Protein AF-A0A6B1H3T2-F1 (afdb_monomer_lite)

Secondary structure (DSSP, 8-state):
---PPP--------------------B-HHHHHHHHHHTT-EEEEEETTEEEEEETTEEEEEEESSSSSB-HHHHHHHHHHHT--HHHHHHHHH-

Radius of gyration: 22.53 Å; chains: 1; bounding box: 22×83×28 Å

pLDDT: mean 78.79, std 14.05, range [45.22, 90.69]

Foldseek 3Di:
DDDDDDPPDDDPPPPPPPPPPPDDDWDALVLLVQLVVVVVWDFPDDDVQWTWTDHVPFDIQIGGNVDRTDDPVSVVVVCVRSVHDPVSSVVSSVD

Sequence (95 aa):
MPRTAPHEKTRFPCRSTWSPMPRLSPVSPRKLVRAFEKLGFRESGQVGSHLKLSKPGCRPIIIPTNKKEVEVGIMLANCKTAGISRARLIELLRD

Structure (mmCIF, N/CA/C/O backbone):
data_AF-A0A6B1H3T2-F1
#
_entry.id   AF-A0A6B1H3T2-F1
#
loop_
_atom_site.group_PDB
_atom_site.id
_atom_site.type_symbol
_atom_site.label_atom_id
_atom_site.label_alt_id
_atom_site.label_comp_id
_atom_site.label_asym_id
_atom_site.label_entity_id
_atom_site.label_seq_id
_atom_site.pdbx_PDB_ins_code
_atom_site.Cartn_x
_atom_site.Cartn_y
_atom_site.Cartn_z
_atom_site.occupancy
_atom_site.B_iso_or_equiv
_atom_site.auth_seq_id
_atom_site.auth_comp_id
_atom_site.auth_asym_id
_atom_site.auth_atom_id
_atom_site.pdbx_PDB_model_num
ATOM 1 N N . MET A 1 1 ? -2.327 -71.412 -12.591 1.00 52.56 1 MET A N 1
ATOM 2 C CA . MET A 1 1 ? -2.814 -70.191 -13.267 1.00 52.56 1 MET A CA 1
ATOM 3 C C . MET A 1 1 ? -3.309 -69.196 -12.229 1.00 52.56 1 MET A C 1
ATOM 5 O O . MET A 1 1 ? -4.299 -69.483 -11.573 1.00 52.56 1 MET A O 1
ATOM 9 N N . PRO A 1 2 ? -2.626 -68.055 -12.078 1.00 48.16 2 PRO A N 1
ATOM 10 C CA . PRO A 1 2 ? -3.308 -66.796 -11.796 1.00 48.16 2 PRO A CA 1
ATOM 11 C C . PRO A 1 2 ? -2.813 -65.721 -12.776 1.00 48.16 2 PRO A C 1
ATOM 13 O O . PRO A 1 2 ? -1.628 -65.397 -12.814 1.00 48.16 2 PRO A O 1
ATOM 16 N N . ARG A 1 3 ? -3.712 -65.193 -13.614 1.00 53.66 3 ARG A N 1
ATOM 17 C CA . ARG A 1 3 ? -3.414 -64.022 -14.447 1.00 53.66 3 ARG A CA 1
ATOM 18 C C . ARG A 1 3 ? -3.511 -62.790 -13.554 1.00 53.66 3 ARG A C 1
ATOM 20 O O . ARG A 1 3 ? -4.579 -62.478 -13.040 1.00 53.66 3 ARG A O 1
ATOM 27 N N . THR A 1 4 ? -2.367 -62.163 -13.337 1.00 58.50 4 THR A N 1
ATOM 28 C CA . THR A 1 4 ? -2.184 -60.906 -12.621 1.00 58.50 4 THR A CA 1
ATOM 29 C C . THR A 1 4 ? -3.034 -59.795 -13.240 1.00 58.50 4 THR A C 1
ATOM 31 O O . THR A 1 4 ? -3.038 -59.595 -14.454 1.00 58.50 4 THR A O 1
ATOM 34 N N . ALA A 1 5 ? -3.767 -59.073 -12.391 1.00 60.25 5 ALA A N 1
ATOM 35 C CA . ALA A 1 5 ? -4.439 -57.832 -12.753 1.00 60.25 5 ALA A CA 1
ATOM 36 C C . ALA A 1 5 ? -3.398 -56.769 -13.159 1.00 60.25 5 ALA A C 1
ATOM 38 O O . ALA A 1 5 ? -2.348 -56.677 -12.513 1.00 60.25 5 ALA A O 1
ATOM 39 N N . PRO A 1 6 ? -3.643 -55.951 -14.195 1.00 56.75 6 PRO A N 1
ATOM 40 C CA . PRO A 1 6 ? -2.745 -54.857 -14.510 1.00 56.75 6 PRO A CA 1
ATOM 41 C C . PRO A 1 6 ? -2.927 -53.723 -13.496 1.00 56.75 6 PRO A C 1
ATOM 43 O O . PRO A 1 6 ? -4.032 -53.252 -13.243 1.00 56.75 6 PRO A O 1
ATOM 46 N N . HIS A 1 7 ? -1.805 -53.281 -12.932 1.00 52.06 7 HIS A N 1
ATOM 47 C CA . HIS A 1 7 ? -1.693 -52.042 -12.174 1.00 52.06 7 HIS A CA 1
ATOM 48 C C . HIS A 1 7 ? -2.179 -50.859 -13.024 1.00 52.06 7 HIS A C 1
ATOM 50 O O . HIS A 1 7 ? -1.518 -50.476 -13.993 1.00 52.06 7 HIS A O 1
ATOM 56 N N . GLU A 1 8 ? -3.299 -50.256 -12.630 1.00 52.78 8 GLU A N 1
ATOM 57 C CA . GLU A 1 8 ? -3.761 -48.966 -13.137 1.00 52.78 8 GLU A CA 1
ATOM 58 C C . GLU A 1 8 ? -2.798 -47.875 -12.649 1.00 52.78 8 GLU A C 1
ATOM 60 O O . GLU A 1 8 ? -2.875 -47.361 -11.533 1.00 52.78 8 GLU A O 1
ATOM 65 N N . LYS A 1 9 ? -1.799 -47.579 -13.481 1.00 56.44 9 LYS A N 1
ATOM 66 C CA . LYS A 1 9 ? -0.874 -46.470 -13.269 1.00 56.44 9 LYS A CA 1
ATOM 67 C C . LYS A 1 9 ? -1.534 -45.183 -13.760 1.00 56.44 9 LYS A C 1
ATOM 69 O O . LYS A 1 9 ? -1.723 -44.991 -14.955 1.00 56.44 9 LYS A O 1
ATOM 74 N N . THR A 1 10 ? -1.846 -44.320 -12.797 1.00 57.91 10 THR A N 1
ATOM 75 C CA . THR A 1 10 ? -1.695 -42.859 -12.856 1.00 57.91 10 THR A CA 1
ATOM 76 C C . THR A 1 10 ? -2.148 -42.133 -14.126 1.00 57.91 10 THR A C 1
ATOM 78 O O . THR A 1 10 ? -1.422 -42.013 -15.111 1.00 57.91 10 THR A O 1
ATOM 81 N N . ARG A 1 11 ? -3.246 -41.387 -13.984 1.00 45.22 11 ARG A N 1
ATOM 82 C CA . ARG A 1 11 ? -3.383 -40.070 -14.617 1.00 45.22 11 ARG A CA 1
ATOM 83 C C . ARG A 1 11 ? -4.098 -39.126 -13.659 1.00 45.22 11 ARG A C 1
ATOM 85 O O . ARG A 1 11 ? -5.298 -38.912 -13.754 1.00 45.22 11 ARG A O 1
ATOM 92 N N . PHE A 1 12 ? -3.347 -38.543 -12.727 1.00 55.03 12 PHE A N 1
ATOM 93 C CA . PH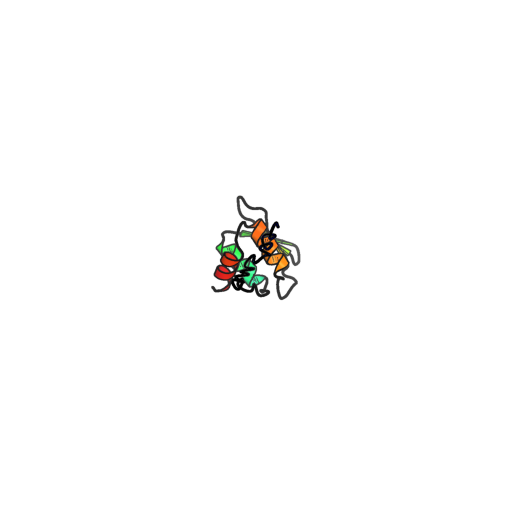E A 1 12 ? -3.785 -37.294 -12.111 1.00 55.03 12 PHE A CA 1
ATOM 94 C C . PHE A 1 12 ? -3.811 -36.243 -13.226 1.00 55.03 12 PHE A C 1
ATOM 96 O O . PHE A 1 12 ? -2.756 -35.977 -13.813 1.00 55.03 12 PHE A O 1
ATOM 103 N N . PRO A 1 13 ? -4.964 -35.654 -13.583 1.00 52.31 13 PRO A N 1
ATOM 104 C CA . PRO A 1 13 ? -4.954 -34.529 -14.491 1.00 52.31 13 PRO A CA 1
ATOM 105 C C . PRO A 1 13 ? -4.305 -33.363 -13.746 1.00 52.31 13 PRO A C 1
ATOM 107 O O . PRO A 1 13 ? -4.922 -32.736 -12.886 1.00 52.31 13 PRO A O 1
ATOM 110 N N . CYS A 1 14 ? -3.049 -33.059 -14.079 1.00 53.34 14 CYS A N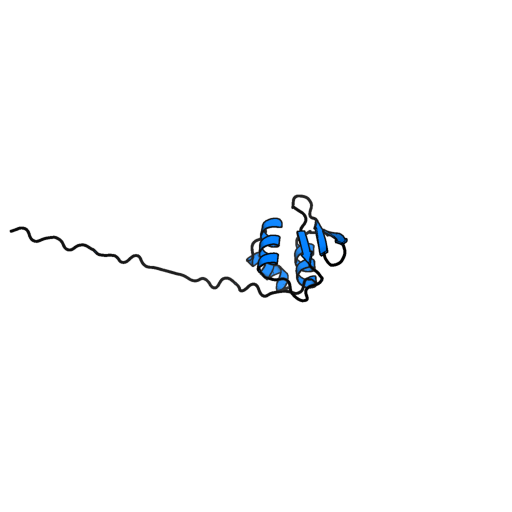 1
ATOM 111 C CA . CYS A 1 14 ? -2.465 -31.753 -13.808 1.00 53.34 14 CYS A CA 1
ATOM 112 C C . CYS A 1 14 ? -3.246 -30.732 -14.644 1.00 53.34 14 CYS A C 1
ATOM 114 O O . CYS A 1 14 ? -2.849 -30.349 -15.741 1.00 53.34 14 CYS A O 1
ATOM 116 N N . ARG A 1 15 ? -4.426 -30.340 -14.161 1.00 49.19 15 ARG A N 1
ATOM 117 C CA . ARG A 1 15 ? -5.168 -29.203 -14.690 1.00 49.19 15 ARG A CA 1
ATOM 118 C C . ARG A 1 15 ? -4.610 -27.971 -13.993 1.00 49.19 15 ARG A C 1
ATOM 120 O O . ARG A 1 15 ? -5.234 -27.392 -13.112 1.00 49.19 15 ARG A O 1
ATOM 127 N N . SER A 1 16 ? -3.399 -27.580 -14.378 1.00 53.69 16 SER A N 1
ATOM 128 C CA . SER A 1 16 ? -2.908 -26.228 -14.148 1.00 53.69 16 SER A CA 1
ATOM 129 C C . SER A 1 16 ? -3.734 -25.279 -15.017 1.00 53.69 16 SER A C 1
ATOM 131 O O . SER A 1 16 ? -3.317 -24.824 -16.078 1.00 53.69 16 SER A O 1
ATOM 133 N N . THR A 1 17 ? -4.953 -24.963 -14.582 1.00 50.84 17 THR A N 1
ATOM 134 C CA . THR A 1 17 ? -5.636 -23.770 -15.077 1.00 50.84 17 THR A CA 1
ATOM 135 C C . THR A 1 17 ? -4.895 -22.573 -14.498 1.00 50.84 17 THR A C 1
ATOM 137 O O . THR A 1 17 ? -5.279 -22.022 -13.465 1.00 50.84 17 THR 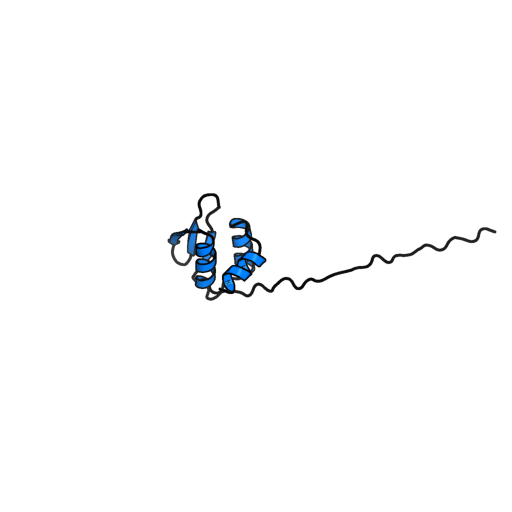A O 1
ATOM 140 N N . TRP A 1 18 ? -3.783 -22.205 -15.140 1.00 53.59 18 TRP A N 1
ATOM 141 C CA . TRP A 1 18 ? -3.158 -20.901 -14.990 1.00 53.59 18 TRP A CA 1
ATOM 142 C C . TRP A 1 18 ? -4.191 -19.867 -15.427 1.00 53.59 18 TRP A C 1
ATOM 144 O O . TRP A 1 18 ? -4.292 -19.490 -16.590 1.00 53.59 18 TRP A O 1
ATOM 154 N N . SER A 1 19 ? -5.009 -19.430 -14.478 1.00 54.38 19 SER A N 1
ATOM 155 C CA . SER A 1 19 ? -5.727 -18.179 -14.628 1.00 54.38 19 SER A CA 1
ATOM 156 C C . SER A 1 19 ? -4.653 -17.087 -14.655 1.00 54.38 19 SER A C 1
ATOM 158 O O . SER A 1 19 ? -3.832 -17.055 -13.726 1.00 54.38 19 SER A O 1
ATOM 160 N N . PRO A 1 20 ? -4.568 -16.245 -15.705 1.00 59.97 20 PRO A N 1
ATOM 161 C CA . PRO A 1 20 ? -3.584 -15.180 -15.768 1.00 59.97 20 PRO A CA 1
ATOM 162 C C . PRO A 1 20 ? -3.879 -14.222 -14.624 1.00 59.97 20 PRO A C 1
ATOM 164 O O . PRO A 1 20 ? -4.783 -13.391 -14.656 1.00 59.97 20 PRO A O 1
ATOM 167 N N . MET A 1 21 ? -3.114 -14.399 -13.560 1.00 61.25 21 MET A N 1
ATOM 168 C CA . MET A 1 21 ? -3.080 -13.503 -12.435 1.00 61.25 21 MET A CA 1
ATOM 169 C C . MET A 1 21 ? -2.787 -12.105 -12.984 1.00 61.25 21 MET A C 1
ATOM 171 O O . MET A 1 21 ? -1.742 -11.935 -13.617 1.00 61.25 21 MET A O 1
ATOM 175 N N . PRO A 1 22 ? -3.705 -11.132 -12.828 1.00 64.94 22 PRO A N 1
ATOM 176 C CA . PRO A 1 22 ? -3.528 -9.833 -13.448 1.00 64.94 22 PRO A CA 1
ATOM 177 C C . PRO A 1 22 ? -2.198 -9.256 -12.973 1.00 64.94 22 PRO A C 1
ATOM 179 O O . PRO A 1 22 ? -1.915 -9.218 -11.771 1.00 64.94 22 PRO A O 1
ATOM 182 N N . ARG A 1 23 ? -1.345 -8.921 -13.945 1.00 70.06 23 ARG A N 1
ATOM 183 C CA . ARG A 1 23 ? 0.023 -8.479 -13.692 1.00 70.06 23 ARG A CA 1
ATOM 184 C C . ARG A 1 23 ? -0.046 -7.177 -12.902 1.00 70.06 23 ARG A C 1
ATOM 186 O O . ARG A 1 23 ? -0.558 -6.180 -13.406 1.00 70.06 23 ARG A O 1
ATOM 193 N N . LEU A 1 24 ? 0.439 -7.202 -11.661 1.00 75.88 24 LEU A N 1
ATOM 194 C CA . LEU A 1 24 ? 0.720 -5.972 -10.933 1.00 75.88 24 LEU A CA 1
ATOM 195 C C . LEU A 1 24 ? 1.964 -5.369 -11.580 1.00 75.88 24 LEU A C 1
ATOM 197 O O . LEU A 1 24 ? 3.052 -5.929 -11.462 1.00 75.88 24 LEU A O 1
ATOM 201 N N . SER A 1 25 ? 1.791 -4.263 -12.291 1.00 78.88 25 SER A N 1
ATOM 202 C CA . SER A 1 25 ? 2.927 -3.471 -12.748 1.00 78.88 25 SER A CA 1
ATOM 203 C C . SER A 1 25 ? 3.457 -2.631 -11.583 1.00 78.88 25 SER A C 1
ATOM 205 O O . SER A 1 25 ? 2.659 -2.208 -10.741 1.00 78.88 25 SER A O 1
ATOM 207 N N . PRO A 1 26 ? 4.772 -2.369 -11.522 1.00 83.56 26 PRO A N 1
ATOM 208 C CA . PRO A 1 26 ? 5.296 -1.341 -10.638 1.00 83.56 26 PRO A CA 1
ATOM 209 C C . PRO A 1 26 ? 4.598 -0.009 -10.937 1.00 83.56 26 PRO A C 1
ATOM 211 O O . PRO A 1 26 ? 4.375 0.342 -12.096 1.00 83.56 26 PRO A O 1
ATOM 214 N N . VAL A 1 27 ? 4.199 0.717 -9.892 1.00 87.56 27 VAL A N 1
ATOM 215 C CA . VAL A 1 27 ? 3.481 1.995 -10.034 1.00 87.56 27 VAL A CA 1
ATOM 216 C C . VAL A 1 27 ? 4.185 3.106 -9.292 1.00 87.56 27 VAL A C 1
ATOM 218 O O . VAL A 1 27 ? 4.849 2.883 -8.281 1.00 87.56 27 VAL A O 1
ATOM 221 N N . SER A 1 28 ? 3.997 4.334 -9.759 1.00 88.19 28 SER A N 1
ATOM 222 C CA . SER A 1 28 ? 4.545 5.499 -9.078 1.00 88.19 28 SER A CA 1
ATOM 223 C C . SER A 1 28 ? 3.953 5.650 -7.669 1.00 88.19 28 SER A C 1
ATOM 225 O O . SER A 1 28 ? 2.737 5.484 -7.508 1.00 88.19 28 SER A O 1
ATOM 227 N N . PRO A 1 29 ? 4.754 6.054 -6.663 1.00 88.06 29 PRO A N 1
ATOM 228 C CA . PRO A 1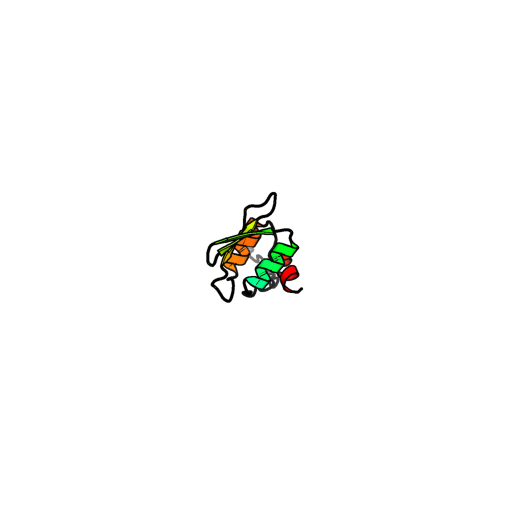 29 ? 4.286 6.226 -5.288 1.00 88.06 29 PRO A CA 1
ATOM 229 C C . PRO A 1 29 ? 3.053 7.123 -5.196 1.00 88.06 29 PRO A C 1
ATOM 231 O O . PRO A 1 29 ? 2.104 6.790 -4.504 1.00 88.06 29 PRO A O 1
ATOM 234 N N . ARG A 1 30 ? 3.008 8.213 -5.974 1.00 87.38 30 ARG A N 1
ATOM 235 C CA . ARG A 1 30 ? 1.868 9.146 -6.008 1.00 87.38 30 ARG A CA 1
ATOM 236 C C . ARG A 1 30 ? 0.549 8.478 -6.410 1.00 87.38 30 ARG A C 1
ATOM 238 O O . ARG A 1 30 ? -0.488 8.790 -5.836 1.00 87.38 30 ARG A O 1
ATOM 245 N N . LYS A 1 31 ? 0.577 7.559 -7.385 1.00 88.94 31 LYS A N 1
ATOM 246 C CA . LYS A 1 31 ? -0.618 6.802 -7.798 1.00 88.94 31 LYS A CA 1
ATOM 247 C C . LYS A 1 31 ? -1.052 5.839 -6.700 1.00 88.94 31 LYS A C 1
ATOM 249 O O . LYS A 1 31 ? -2.239 5.721 -6.419 1.00 88.94 31 LYS A O 1
ATOM 254 N N . LEU A 1 32 ? -0.080 5.195 -6.056 1.00 88.88 32 LEU A N 1
ATOM 255 C CA . LEU A 1 32 ? -0.335 4.284 -4.950 1.00 88.88 32 LEU A CA 1
ATOM 256 C C . LEU A 1 32 ? -0.968 5.010 -3.754 1.00 88.88 32 LEU A C 1
ATOM 258 O O . LEU A 1 32 ? -1.939 4.517 -3.194 1.00 88.88 32 LEU A O 1
ATOM 262 N N . VAL A 1 33 ? -0.463 6.197 -3.408 1.00 89.44 33 VAL A N 1
ATOM 263 C CA . VAL A 1 33 ? -1.021 7.056 -2.354 1.00 89.44 33 VAL A CA 1
ATOM 264 C C . VAL A 1 33 ? -2.478 7.389 -2.649 1.00 89.44 33 VAL A C 1
ATOM 266 O O . VAL A 1 33 ? -3.334 7.043 -1.844 1.00 89.44 33 VAL A O 1
ATOM 269 N N . ARG A 1 34 ? -2.780 7.913 -3.845 1.00 89.62 34 ARG A N 1
ATOM 270 C CA . ARG A 1 34 ? -4.162 8.216 -4.259 1.00 89.62 34 ARG A CA 1
ATOM 271 C C . ARG A 1 34 ? -5.088 7.001 -4.187 1.00 89.62 34 ARG A C 1
ATOM 273 O O . ARG A 1 34 ? -6.235 7.123 -3.769 1.00 89.62 34 ARG A O 1
ATOM 280 N N . ALA A 1 35 ? -4.601 5.821 -4.574 1.00 90.19 35 ALA A N 1
ATOM 281 C CA . ALA A 1 35 ? -5.367 4.581 -4.468 1.00 90.19 35 ALA A CA 1
ATOM 282 C C . ALA A 1 35 ? -5.715 4.242 -3.006 1.00 90.19 35 ALA A C 1
ATOM 284 O O . ALA A 1 35 ? -6.843 3.842 -2.717 1.00 90.19 35 ALA A O 1
ATOM 285 N N . PHE A 1 36 ? -4.779 4.434 -2.073 1.00 89.44 36 PHE A N 1
ATOM 286 C CA . PHE A 1 36 ? -5.040 4.247 -0.645 1.00 89.44 36 PHE A CA 1
ATOM 287 C C . PHE A 1 36 ? -5.915 5.363 -0.057 1.00 89.44 36 PHE A C 1
ATOM 289 O O . PHE A 1 36 ? -6.788 5.074 0.757 1.00 89.44 36 PHE A O 1
ATOM 296 N N . GLU A 1 37 ? -5.784 6.609 -0.502 1.00 90.19 37 GLU A N 1
ATOM 297 C CA . GLU A 1 37 ? -6.685 7.692 -0.088 1.00 90.19 37 GLU A CA 1
ATOM 298 C C . GLU A 1 37 ? -8.144 7.397 -0.464 1.00 90.19 37 GLU A C 1
ATOM 300 O O . GLU A 1 37 ? -9.033 7.514 0.380 1.00 90.19 37 GLU A O 1
ATOM 305 N N . LYS A 1 38 ? -8.392 6.878 -1.678 1.00 88.69 38 LYS A N 1
ATOM 306 C CA . LYS A 1 38 ? -9.720 6.401 -2.119 1.00 88.69 38 LYS A CA 1
ATOM 307 C C . LYS A 1 38 ? -10.281 5.272 -1.238 1.00 88.69 38 LYS A C 1
ATOM 309 O O . LYS A 1 38 ? -11.493 5.103 -1.143 1.00 88.69 38 LYS A O 1
ATOM 314 N N . LEU A 1 39 ? -9.420 4.498 -0.575 1.00 86.50 39 LEU A N 1
ATOM 315 C CA . LEU A 1 39 ? -9.808 3.455 0.386 1.00 86.50 39 LEU A CA 1
ATOM 316 C C . LEU A 1 39 ? -10.095 3.998 1.800 1.00 86.50 39 LEU A C 1
ATOM 318 O O . LEU A 1 39 ? -10.390 3.212 2.714 1.00 86.50 39 LEU A O 1
ATOM 322 N N . GLY A 1 40 ? -9.992 5.313 1.997 1.00 88.50 40 GLY A N 1
ATOM 323 C CA . GLY A 1 40 ? -10.171 5.981 3.282 1.00 88.50 40 GLY A CA 1
ATOM 324 C C . GLY A 1 40 ? -8.921 5.968 4.162 1.00 88.50 40 GLY A C 1
ATOM 325 O O . GLY A 1 40 ? -9.037 6.116 5.378 1.00 88.50 40 GLY A O 1
ATOM 326 N N . PHE A 1 41 ? -7.735 5.748 3.587 1.00 90.69 41 PHE A N 1
ATOM 327 C CA . PHE A 1 41 ? -6.490 6.045 4.292 1.00 90.69 41 PHE A CA 1
ATOM 328 C C . PHE A 1 41 ? -6.243 7.549 4.264 1.00 90.69 41 PHE A C 1
ATOM 330 O O . PHE A 1 41 ? -6.493 8.210 3.263 1.00 90.69 41 PHE A O 1
ATOM 337 N N . ARG A 1 42 ? -5.734 8.090 5.366 1.00 89.12 42 ARG A N 1
ATOM 338 C CA . ARG A 1 42 ? -5.396 9.503 5.489 1.00 89.12 42 ARG A CA 1
ATOM 339 C C . ARG A 1 42 ? -3.902 9.651 5.698 1.00 89.12 42 ARG A C 1
ATOM 341 O O . ARG A 1 42 ? -3.298 8.915 6.479 1.00 89.12 42 ARG A O 1
ATOM 348 N N . GLU A 1 43 ? -3.306 10.607 5.005 1.00 88.56 43 GLU A N 1
ATOM 349 C CA . GLU A 1 43 ? -1.908 10.967 5.201 1.00 88.56 43 GLU A CA 1
ATOM 350 C C . GLU A 1 43 ? -1.732 11.494 6.631 1.00 88.56 43 GLU A C 1
ATOM 352 O O . GLU A 1 43 ? -2.317 12.506 7.013 1.00 88.56 43 GLU A O 1
ATOM 357 N N . SER A 1 44 ? -0.976 10.770 7.460 1.00 85.00 44 SER A N 1
ATOM 358 C CA . SER A 1 44 ? -0.721 11.164 8.853 1.00 85.00 44 SER A CA 1
ATOM 359 C C . SER A 1 44 ? 0.559 11.986 8.998 1.00 85.00 44 SER A C 1
ATOM 361 O O . SER A 1 44 ? 0.817 12.552 10.054 1.00 85.00 44 SER A O 1
ATOM 363 N N . GLY A 1 45 ? 1.398 12.001 7.962 1.00 84.56 45 GLY A N 1
ATOM 364 C CA . GLY A 1 45 ? 2.646 12.750 7.920 1.00 84.56 45 GLY A CA 1
ATOM 365 C C . GLY A 1 45 ? 3.686 12.085 7.026 1.00 84.56 45 GLY A C 1
ATOM 366 O O . GLY A 1 45 ? 3.612 10.893 6.717 1.00 84.56 45 GLY A O 1
ATOM 367 N N . GLN A 1 46 ? 4.689 12.860 6.638 1.00 88.06 46 GLN A N 1
ATOM 368 C CA . GLN A 1 46 ? 5.830 12.392 5.864 1.00 88.06 46 GLN A CA 1
ATOM 369 C C . GLN A 1 46 ? 7.099 12.556 6.695 1.00 88.06 46 GLN A C 1
ATOM 371 O O . GLN A 1 46 ? 7.355 13.629 7.234 1.00 88.06 46 GLN A O 1
ATOM 376 N N . VAL A 1 47 ? 7.906 11.500 6.790 1.00 83.25 47 VAL A N 1
ATOM 377 C CA . VAL A 1 47 ? 9.237 11.569 7.404 1.00 83.25 47 VAL A CA 1
ATOM 378 C C . VAL A 1 47 ? 10.268 11.326 6.311 1.00 83.25 47 VAL A C 1
ATOM 380 O O . VAL A 1 47 ? 10.447 10.198 5.847 1.00 83.25 47 VAL A O 1
ATOM 383 N N . GLY A 1 48 ? 10.918 12.401 5.861 1.00 84.06 48 GLY A N 1
ATOM 384 C CA . GLY A 1 48 ? 11.873 12.356 4.755 1.00 84.06 48 GLY A CA 1
ATOM 385 C C . GLY A 1 48 ? 11.227 11.811 3.480 1.00 84.06 48 GLY A C 1
ATOM 386 O O . GLY A 1 48 ? 10.287 12.395 2.955 1.00 84.06 48 GLY A O 1
ATOM 387 N N . SER A 1 49 ? 11.711 10.670 2.992 1.00 84.44 49 SER A N 1
ATOM 388 C CA . SER A 1 49 ? 11.177 9.995 1.798 1.00 84.44 49 SER A CA 1
ATOM 389 C C . SER A 1 49 ? 10.168 8.881 2.104 1.00 84.44 49 SER A C 1
ATOM 391 O O . SER A 1 49 ? 9.945 8.006 1.270 1.00 84.44 49 SER A O 1
ATOM 393 N N . HIS A 1 50 ? 9.586 8.861 3.303 1.00 85.88 50 HIS A N 1
ATOM 394 C CA . HIS A 1 50 ? 8.585 7.874 3.698 1.00 85.88 50 HIS A CA 1
ATOM 395 C C . HIS A 1 50 ? 7.276 8.572 4.049 1.00 85.88 50 HIS A C 1
ATOM 397 O O . HIS A 1 50 ? 7.185 9.274 5.059 1.00 85.88 50 HIS A O 1
ATOM 403 N N . LEU A 1 51 ? 6.254 8.365 3.222 1.00 88.88 51 LEU A N 1
ATOM 404 C CA . LEU A 1 51 ? 4.906 8.842 3.496 1.00 88.88 51 LEU A CA 1
ATOM 405 C C . LEU A 1 51 ? 4.173 7.825 4.372 1.00 88.88 51 LEU A C 1
ATOM 407 O O . LEU A 1 51 ? 4.145 6.636 4.047 1.00 88.88 51 LEU A O 1
ATOM 411 N N . LYS A 1 52 ? 3.578 8.287 5.474 1.00 89.69 52 LYS A N 1
ATOM 412 C CA . LYS A 1 52 ? 2.756 7.460 6.359 1.00 89.69 52 LYS A CA 1
ATOM 413 C C . LYS A 1 52 ? 1.279 7.703 6.072 1.00 89.69 52 LYS A C 1
ATOM 415 O O . LYS A 1 52 ? 0.793 8.830 6.147 1.00 89.69 52 LYS A O 1
ATOM 420 N N . LEU A 1 53 ? 0.574 6.618 5.790 1.00 90.69 53 LEU A N 1
ATOM 421 C CA . LEU A 1 53 ? -0.868 6.574 5.600 1.00 90.69 53 LEU A CA 1
ATOM 422 C C . LEU A 1 53 ? -1.480 5.808 6.764 1.00 90.69 53 LEU A C 1
ATOM 424 O O . LEU A 1 53 ? -1.135 4.652 6.999 1.00 90.69 53 LEU A O 1
ATOM 428 N N . SER A 1 54 ? -2.391 6.436 7.492 1.00 89.25 54 SER A N 1
ATOM 429 C CA . SER A 1 54 ? -3.089 5.819 8.614 1.00 89.25 54 SER A CA 1
ATOM 430 C C . SER A 1 54 ? -4.576 5.712 8.313 1.00 89.25 54 SER A C 1
ATOM 432 O O . SER A 1 54 ? -5.159 6.586 7.674 1.00 89.25 54 SER A O 1
ATOM 434 N N . LYS A 1 55 ? -5.203 4.634 8.772 1.00 88.81 55 LYS A N 1
ATOM 435 C CA . LYS A 1 55 ? -6.648 4.430 8.678 1.00 88.81 55 LYS A CA 1
ATOM 436 C C . LYS A 1 55 ? -7.150 3.913 10.023 1.00 88.81 55 LYS A C 1
ATOM 438 O O . LYS A 1 55 ? -6.527 3.001 10.571 1.00 88.81 55 LYS A O 1
ATOM 443 N N . PRO A 1 56 ? -8.258 4.447 10.563 1.00 83.88 56 PRO A N 1
ATOM 444 C CA . PRO A 1 56 ? -8.841 3.914 11.788 1.00 83.88 56 PRO A CA 1
ATOM 445 C C . PRO A 1 56 ? -9.189 2.430 11.602 1.00 83.88 56 PRO A C 1
ATOM 447 O O . PRO A 1 56 ? -9.882 2.062 10.656 1.00 83.88 56 PRO A O 1
ATOM 450 N N . GLY A 1 57 ? -8.667 1.574 12.482 1.00 83.88 57 GLY A N 1
ATOM 451 C CA . GLY A 1 57 ? -8.886 0.123 12.437 1.00 83.88 57 GLY A CA 1
ATOM 452 C C . GLY A 1 57 ? -7.916 -0.673 11.554 1.00 83.88 57 GLY A C 1
ATOM 453 O O . GLY A 1 57 ? -8.026 -1.894 11.494 1.00 83.88 57 GLY A O 1
ATOM 454 N N . CYS A 1 58 ? -6.945 -0.036 10.892 1.00 85.56 58 CYS A N 1
ATOM 455 C CA . CYS A 1 58 ? -5.872 -0.728 10.171 1.00 85.56 58 CYS A CA 1
ATOM 456 C C . CYS A 1 58 ? -4.499 -0.266 10.668 1.00 85.56 58 CYS A C 1
ATOM 458 O O . CYS A 1 58 ? -4.340 0.834 11.195 1.00 85.56 58 CYS A O 1
ATOM 460 N N . ARG A 1 59 ? -3.478 -1.109 10.486 1.00 86.62 59 ARG A N 1
ATOM 461 C CA . ARG A 1 59 ? -2.095 -0.705 10.765 1.00 86.62 59 ARG A CA 1
ATOM 462 C C . ARG A 1 59 ? -1.671 0.390 9.770 1.00 86.62 59 ARG A C 1
ATOM 464 O O . ARG A 1 59 ? -2.062 0.314 8.603 1.00 86.62 59 ARG A O 1
ATOM 471 N N . PRO A 1 60 ? -0.874 1.383 10.197 1.00 87.62 60 PRO A N 1
ATOM 472 C CA . PRO A 1 60 ? -0.386 2.417 9.297 1.00 87.62 60 PRO A CA 1
ATOM 473 C C . PRO A 1 60 ? 0.527 1.813 8.226 1.00 87.62 60 PRO A C 1
ATOM 475 O O . PRO A 1 60 ? 1.326 0.914 8.492 1.00 87.62 60 PRO A O 1
ATOM 478 N N . ILE A 1 61 ? 0.401 2.327 7.010 1.00 89.44 61 ILE A N 1
ATOM 479 C CA . ILE A 1 61 ? 1.134 1.896 5.826 1.00 89.44 61 ILE A CA 1
ATOM 480 C C . ILE A 1 61 ? 2.215 2.927 5.530 1.00 89.44 61 ILE A C 1
ATOM 482 O O . ILE A 1 61 ? 1.992 4.132 5.649 1.00 89.44 61 ILE A O 1
ATOM 486 N N . ILE A 1 62 ? 3.391 2.450 5.133 1.00 88.44 62 ILE A N 1
ATOM 487 C CA . ILE A 1 62 ? 4.520 3.302 4.776 1.00 88.44 62 ILE A CA 1
ATOM 488 C C . ILE A 1 62 ? 4.775 3.152 3.281 1.00 88.44 62 ILE A C 1
ATOM 490 O O . ILE A 1 62 ? 4.977 2.043 2.784 1.00 88.44 62 ILE A O 1
ATOM 494 N N . ILE A 1 63 ? 4.768 4.272 2.561 1.00 88.44 63 ILE A N 1
ATOM 495 C CA . ILE A 1 63 ? 5.068 4.314 1.132 1.00 88.44 63 ILE A CA 1
ATOM 496 C C . ILE A 1 63 ? 6.385 5.069 0.922 1.00 88.44 63 ILE A C 1
ATOM 498 O O . ILE A 1 63 ? 6.469 6.253 1.262 1.00 88.44 63 ILE A O 1
ATOM 502 N N . PRO A 1 64 ? 7.418 4.417 0.360 1.00 87.06 64 PRO A N 1
ATOM 503 C CA . PRO A 1 64 ? 8.650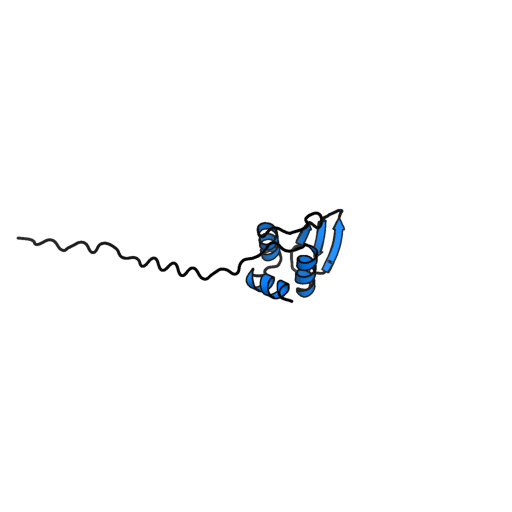 5.096 -0.014 1.00 87.06 64 PRO A CA 1
ATOM 504 C C . PRO A 1 64 ? 8.404 5.999 -1.231 1.00 87.06 64 PRO A C 1
ATOM 506 O O . PRO A 1 64 ? 8.017 5.529 -2.300 1.00 87.06 64 PRO A O 1
ATOM 509 N N . THR A 1 65 ? 8.630 7.301 -1.070 1.00 86.19 65 THR A N 1
ATOM 510 C CA . THR A 1 65 ? 8.498 8.327 -2.116 1.00 86.19 65 THR A CA 1
ATOM 511 C C . THR A 1 65 ? 9.823 8.661 -2.805 1.00 86.19 65 THR A C 1
ATOM 513 O O . THR A 1 65 ? 9.812 9.353 -3.819 1.00 86.19 65 THR A O 1
ATOM 516 N N . ASN A 1 66 ? 10.957 8.142 -2.314 1.00 83.88 66 ASN A N 1
ATOM 517 C CA . ASN A 1 66 ? 12.272 8.278 -2.965 1.00 83.88 66 ASN A CA 1
ATOM 518 C C . ASN A 1 66 ? 12.390 7.486 -4.274 1.00 83.88 66 ASN A C 1
ATOM 520 O O . ASN A 1 66 ? 13.224 7.813 -5.116 1.00 83.88 66 ASN A O 1
ATOM 524 N N . LYS A 1 67 ? 11.595 6.426 -4.445 1.00 81.81 67 LYS A N 1
ATOM 525 C CA . LYS A 1 67 ? 11.615 5.596 -5.650 1.00 81.81 67 LYS A CA 1
ATOM 526 C C . LYS A 1 67 ? 10.667 6.171 -6.702 1.00 81.81 67 LYS A C 1
ATOM 528 O O . LYS A 1 67 ? 9.557 6.586 -6.382 1.00 81.81 67 LYS A O 1
ATOM 533 N N . LYS A 1 68 ? 11.066 6.137 -7.978 1.00 82.88 68 LYS A N 1
ATOM 534 C CA . LYS A 1 68 ? 10.161 6.476 -9.094 1.00 82.88 68 LYS A CA 1
ATOM 535 C C . LYS A 1 68 ? 8.993 5.492 -9.196 1.00 82.88 68 LYS A C 1
ATOM 537 O O . LYS A 1 68 ? 7.887 5.892 -9.556 1.00 82.88 68 LYS A O 1
ATOM 542 N N . GLU A 1 69 ? 9.242 4.234 -8.839 1.00 87.44 69 GLU A N 1
ATOM 543 C CA . GLU A 1 69 ? 8.285 3.136 -8.898 1.00 87.44 69 GLU A CA 1
ATOM 544 C C . GLU A 1 69 ? 8.355 2.277 -7.632 1.00 87.44 69 GLU A C 1
ATOM 546 O O . GLU A 1 69 ? 9.428 2.016 -7.084 1.00 87.44 69 GLU A O 1
ATOM 551 N N . VAL A 1 70 ? 7.190 1.848 -7.159 1.00 87.25 70 VAL A N 1
ATOM 552 C CA . VAL A 1 70 ? 7.042 0.944 -6.023 1.00 87.25 70 VAL A CA 1
ATOM 553 C C . VAL A 1 70 ? 6.987 -0.483 -6.553 1.00 87.25 70 VAL A C 1
ATOM 555 O O . VAL A 1 70 ? 6.155 -0.812 -7.397 1.00 87.25 70 VAL A O 1
ATOM 558 N N . GLU A 1 71 ? 7.876 -1.331 -6.044 1.00 85.94 71 GLU A N 1
ATOM 559 C CA . GLU A 1 71 ? 7.923 -2.747 -6.399 1.00 85.94 71 GLU A CA 1
ATOM 560 C C . GLU A 1 71 ? 6.664 -3.490 -5.948 1.00 85.94 71 GLU A C 1
ATOM 562 O O . GLU A 1 71 ? 6.084 -3.219 -4.891 1.00 85.94 71 GLU A O 1
ATOM 567 N N . VAL A 1 72 ? 6.309 -4.521 -6.714 1.00 86.44 72 VAL A N 1
ATOM 568 C CA . VAL A 1 72 ? 5.147 -5.380 -6.458 1.00 86.44 72 VAL A CA 1
ATOM 569 C C . VAL A 1 72 ? 5.183 -5.982 -5.050 1.00 86.44 72 VAL A C 1
ATOM 571 O O . VAL A 1 72 ? 4.144 -6.074 -4.403 1.00 86.44 72 VAL A O 1
ATOM 574 N N . GLY A 1 73 ? 6.363 -6.333 -4.528 1.00 86.44 73 GLY A N 1
ATOM 575 C CA . GLY A 1 73 ? 6.508 -6.864 -3.169 1.00 86.44 73 GLY A CA 1
ATOM 576 C C . GLY A 1 73 ? 6.024 -5.892 -2.087 1.00 86.44 73 GLY A C 1
ATOM 577 O O . GLY A 1 73 ? 5.277 -6.288 -1.192 1.00 86.44 73 GLY A O 1
ATOM 578 N N . ILE A 1 74 ? 6.370 -4.607 -2.213 1.00 87.50 74 ILE A N 1
ATOM 579 C CA . ILE A 1 74 ? 5.935 -3.552 -1.286 1.00 87.50 74 ILE A CA 1
ATOM 580 C C . ILE A 1 74 ? 4.428 -3.325 -1.427 1.00 87.50 74 ILE A C 1
ATOM 582 O O . ILE A 1 74 ? 3.717 -3.220 -0.430 1.00 87.50 74 ILE A O 1
ATOM 586 N N . MET A 1 75 ? 3.912 -3.319 -2.659 1.00 88.19 75 MET A N 1
ATOM 587 C CA . MET A 1 75 ? 2.473 -3.191 -2.912 1.00 88.19 75 MET A CA 1
ATOM 588 C C . MET A 1 75 ? 1.691 -4.348 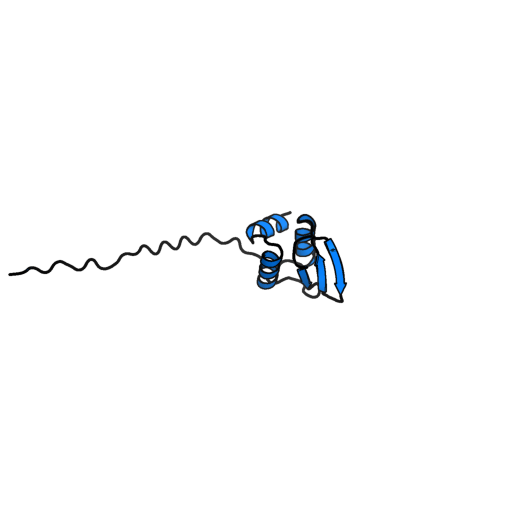-2.282 1.00 88.19 75 MET A C 1
ATOM 590 O O . MET A 1 75 ? 0.665 -4.113 -1.648 1.00 88.19 75 MET A O 1
ATOM 594 N N . LEU A 1 76 ? 2.185 -5.584 -2.394 1.00 87.69 76 LEU A N 1
ATOM 595 C CA . LEU A 1 76 ? 1.574 -6.768 -1.787 1.00 87.69 76 LEU A CA 1
ATOM 596 C C . LEU A 1 76 ? 1.642 -6.736 -0.257 1.00 87.69 76 LEU A C 1
ATOM 598 O O . LEU A 1 76 ? 0.665 -7.097 0.398 1.00 87.69 76 LEU A O 1
ATOM 602 N N . ALA A 1 77 ? 2.759 -6.287 0.319 1.00 89.75 77 ALA A N 1
ATOM 603 C CA . ALA A 1 77 ? 2.873 -6.088 1.760 1.00 89.75 77 ALA A CA 1
ATOM 604 C C . ALA A 1 77 ? 1.842 -5.059 2.251 1.00 89.75 77 ALA A C 1
ATOM 606 O O . ALA A 1 77 ? 1.085 -5.336 3.178 1.00 89.75 77 ALA A O 1
ATOM 607 N N . ASN A 1 78 ? 1.726 -3.927 1.556 1.00 88.81 78 ASN A N 1
ATOM 608 C CA . ASN A 1 78 ? 0.741 -2.894 1.862 1.00 88.81 78 ASN A CA 1
ATOM 609 C C . ASN A 1 78 ? -0.698 -3.394 1.670 1.00 88.81 78 ASN A C 1
ATOM 611 O O . ASN A 1 78 ? -1.561 -3.065 2.478 1.00 88.81 78 ASN A O 1
ATOM 615 N N . CYS A 1 79 ? -0.958 -4.244 0.668 1.00 87.75 79 CYS A N 1
ATOM 616 C CA . CYS A 1 79 ? -2.257 -4.897 0.489 1.00 87.75 79 CYS A CA 1
ATOM 617 C C . CYS A 1 79 ? -2.631 -5.764 1.694 1.00 87.75 79 CYS A C 1
ATOM 619 O O . CYS A 1 79 ? -3.757 -5.676 2.174 1.00 87.75 79 CYS A O 1
ATOM 621 N N . LYS A 1 80 ? -1.687 -6.565 2.214 1.00 88.44 80 LYS A N 1
ATOM 622 C CA . LYS A 1 80 ? -1.908 -7.382 3.419 1.00 88.44 80 LYS A CA 1
ATOM 623 C C . LYS A 1 80 ? -2.218 -6.508 4.631 1.00 88.44 80 LYS A C 1
ATOM 625 O O . LYS A 1 80 ? -3.155 -6.803 5.362 1.00 88.44 80 LYS A O 1
ATOM 630 N N . THR A 1 81 ? -1.477 -5.416 4.807 1.00 87.62 81 THR A N 1
ATOM 631 C CA . THR A 1 81 ? -1.691 -4.454 5.900 1.00 87.62 81 THR A CA 1
ATOM 632 C C . THR A 1 81 ? -3.045 -3.746 5.791 1.00 87.62 81 THR A C 1
ATOM 634 O O . THR A 1 81 ? -3.706 -3.527 6.802 1.00 87.62 81 THR A O 1
ATOM 637 N N . ALA A 1 82 ? -3.472 -3.421 4.568 1.00 86.06 82 ALA A N 1
ATOM 638 C CA . ALA A 1 82 ? -4.761 -2.801 4.276 1.00 86.06 82 ALA A CA 1
ATOM 639 C C . ALA A 1 82 ? -5.942 -3.787 4.241 1.00 86.06 82 ALA A C 1
ATOM 641 O O . ALA A 1 82 ? -7.085 -3.348 4.136 1.00 86.06 82 ALA A O 1
ATOM 642 N N . GLY A 1 83 ? -5.683 -5.098 4.269 1.00 87.69 83 GLY A N 1
ATOM 643 C CA . GLY A 1 83 ? -6.710 -6.130 4.122 1.00 87.69 83 GLY A CA 1
ATOM 644 C C . GLY A 1 83 ? -7.360 -6.179 2.734 1.00 87.69 83 GLY A C 1
ATOM 645 O O . GLY A 1 83 ? -8.484 -6.654 2.604 1.00 87.69 83 GLY A O 1
ATOM 646 N N . ILE A 1 84 ? -6.686 -5.682 1.691 1.00 87.94 84 ILE A N 1
ATOM 647 C CA . ILE A 1 84 ? -7.214 -5.669 0.319 1.00 87.94 84 ILE A CA 1
ATOM 648 C C . ILE A 1 84 ? -6.574 -6.758 -0.539 1.00 87.94 84 ILE A C 1
ATOM 650 O O . ILE A 1 84 ? -5.419 -7.144 -0.356 1.00 87.94 84 ILE A O 1
ATOM 654 N N . SER A 1 85 ? -7.321 -7.232 -1.533 1.00 87.44 85 SER A N 1
ATOM 655 C CA . SER A 1 85 ? -6.779 -8.128 -2.547 1.00 87.44 85 SER A CA 1
ATOM 656 C C . SER A 1 85 ? -6.032 -7.340 -3.627 1.00 87.44 85 SER A C 1
ATOM 658 O O . SER A 1 85 ? -6.325 -6.182 -3.923 1.00 87.44 85 SER A O 1
ATOM 660 N N . ARG A 1 86 ? -5.095 -8.009 -4.296 1.00 84.31 86 ARG A N 1
ATOM 661 C CA . ARG A 1 86 ? -4.409 -7.484 -5.486 1.00 84.31 86 ARG A CA 1
ATOM 662 C C . ARG A 1 86 ? -5.367 -6.967 -6.571 1.00 84.31 86 ARG A C 1
ATOM 664 O O . ARG A 1 86 ? -5.055 -5.988 -7.234 1.00 84.31 86 ARG A O 1
ATOM 671 N N . ALA A 1 87 ? -6.520 -7.622 -6.751 1.00 84.25 87 ALA A N 1
ATOM 672 C CA . ALA A 1 87 ? -7.508 -7.253 -7.761 1.00 84.25 87 ALA A CA 1
ATOM 673 C C . ALA A 1 87 ? -8.111 -5.890 -7.426 1.00 84.25 87 ALA A C 1
ATOM 675 O O . ALA A 1 87 ? -8.165 -5.017 -8.286 1.00 84.25 87 ALA A O 1
ATOM 676 N N . ARG A 1 88 ? -8.423 -5.673 -6.142 1.00 85.81 88 ARG A N 1
ATOM 677 C CA . ARG A 1 88 ? -8.902 -4.384 -5.652 1.00 85.81 88 ARG A CA 1
ATOM 678 C C . ARG A 1 88 ? -7.885 -3.268 -5.870 1.00 85.81 88 ARG A C 1
ATOM 680 O O . ARG A 1 88 ? -8.255 -2.164 -6.248 1.00 85.81 88 ARG A O 1
ATOM 687 N N . LEU A 1 89 ? -6.599 -3.554 -5.668 1.00 86.44 89 LEU A N 1
ATOM 688 C CA . LEU A 1 89 ? -5.547 -2.577 -5.942 1.00 86.44 89 LEU A CA 1
ATOM 689 C C . LEU A 1 89 ? -5.446 -2.241 -7.443 1.00 86.44 89 LEU A C 1
ATOM 691 O O . LEU A 1 89 ? -5.269 -1.080 -7.796 1.00 86.44 89 LEU A O 1
ATOM 695 N N . ILE A 1 90 ? -5.595 -3.231 -8.328 1.00 84.69 90 ILE A N 1
ATOM 696 C CA . ILE A 1 90 ? -5.604 -3.011 -9.784 1.00 84.69 90 ILE A CA 1
ATOM 697 C C . ILE A 1 90 ? -6.800 -2.156 -10.213 1.00 84.69 90 ILE A C 1
ATOM 699 O O . ILE A 1 90 ? -6.632 -1.279 -11.054 1.00 84.69 90 ILE A O 1
ATOM 703 N N . GLU A 1 91 ? -7.983 -2.383 -9.640 1.00 86.19 91 GLU A N 1
ATOM 704 C CA . GLU A 1 91 ? -9.165 -1.546 -9.889 1.00 86.19 91 GLU A CA 1
ATOM 705 C C . GLU A 1 91 ? -8.892 -0.080 -9.542 1.00 86.19 91 GLU A C 1
ATOM 707 O O . GLU A 1 91 ? -9.144 0.796 -10.361 1.00 86.19 91 GLU A O 1
ATOM 712 N N . LEU A 1 92 ? -8.298 0.182 -8.374 1.00 85.69 92 LEU A N 1
ATOM 713 C CA . LEU A 1 92 ? -7.972 1.541 -7.924 1.00 85.69 92 LEU A CA 1
ATOM 714 C C . LEU A 1 92 ? -6.905 2.238 -8.778 1.00 85.69 92 LEU A C 1
ATOM 716 O O . LEU A 1 92 ? -6.825 3.461 -8.762 1.00 85.69 92 LEU A O 1
ATOM 720 N N . LEU A 1 93 ? -6.063 1.467 -9.470 1.00 84.00 93 LEU A N 1
ATOM 721 C CA . LEU A 1 93 ? -5.001 1.971 -10.343 1.00 84.00 93 LEU A CA 1
ATOM 722 C C . LEU A 1 93 ? -5.458 2.222 -11.785 1.00 84.00 93 LEU A C 1
ATOM 724 O O . LEU A 1 93 ? -4.728 2.875 -12.531 1.00 84.00 93 LEU A O 1
ATOM 728 N N . ARG A 1 94 ? -6.607 1.670 -12.197 1.00 77.81 94 ARG A N 1
ATOM 729 C CA . ARG A 1 94 ? -7.198 1.898 -13.527 1.00 77.81 94 ARG A CA 1
ATOM 730 C C . ARG A 1 94 ? -7.949 3.228 -13.633 1.00 77.81 94 ARG A C 1
ATOM 732 O O . ARG A 1 94 ? -8.225 3.640 -14.754 1.00 77.81 94 ARG A O 1
ATOM 739 N N . ASP A 1 95 ? -8.250 3.849 -12.495 1.00 57.78 95 ASP A N 1
ATOM 740 C CA . ASP A 1 95 ? -8.966 5.123 -12.348 1.00 57.78 95 ASP A CA 1
ATOM 741 C C . ASP A 1 95 ? -8.007 6.294 -12.085 1.00 57.78 95 ASP A C 1
ATOM 743 O O . ASP A 1 95 ? -7.966 7.232 -12.908 1.00 57.78 95 ASP A O 1
#